Protein AF-F1LHZ0-F1 (afdb_monomer_lite)

pLDDT: mean 73.12, std 12.68, range [47.34, 94.5]

Organism: Ascaris suum (NCBI:txid6253)

Radius of gyration: 34.26 Å; chains: 1; bounding box: 53×23×100 Å

Secondary structure (DSSP, 8-state):
-HHHHHHHHHHHHHTT--TT----SHHHHHHHHHHHHHHHHHHHHHHHHHHHHHHHHHHHHHHHHHHHHHHHHHHHHHHHHHHHHHHHHHHHHHHHHHT-

InterPro domains:
  IPR004178 Calmodulin-binding domain [PF02888] (69-96)
  IPR013099 Potassium channel domain [PF07885] (2-53)
  IPR015449 Potassium channel, calcium-activated, SK [PTHR10153] (2-96)

Structure (mmCIF, N/CA/C/O backbone):
data_AF-F1LHZ0-F1
#
_entry.id   AF-F1LHZ0-F1
#
loop_
_atom_site.group_PDB
_atom_site.id
_atom_site.type_symbol
_atom_site.label_atom_id
_atom_site.label_alt_id
_atom_site.label_comp_id
_atom_site.label_asym_id
_atom_site.label_entity_id
_atom_site.label_seq_id
_atom_site.pdbx_PDB_ins_code
_atom_site.Cartn_x
_atom_site.Cartn_y
_atom_site.Cartn_z
_atom_site.occupancy
_atom_site.B_iso_or_equiv
_atom_site.auth_seq_id
_atom_site.auth_comp_id
_atom_site.auth_asym_id
_atom_site.auth_atom_id
_atom_site.pdbx_PDB_model_num
ATOM 1 N N . MET A 1 1 ? 17.804 -15.491 -28.252 1.00 50.91 1 MET A N 1
ATOM 2 C CA . MET A 1 1 ? 16.626 -16.013 -27.516 1.00 50.91 1 MET A CA 1
ATOM 3 C C . MET A 1 1 ? 16.692 -15.735 -26.012 1.00 50.91 1 MET A C 1
ATOM 5 O O . MET A 1 1 ? 15.687 -15.315 -25.462 1.00 50.91 1 MET A O 1
ATOM 9 N N . TYR A 1 2 ? 17.855 -15.852 -25.360 1.00 53.81 2 TYR A N 1
ATOM 10 C CA . TYR A 1 2 ? 18.012 -15.566 -23.919 1.00 53.81 2 TYR A CA 1
ATOM 11 C C . TYR A 1 2 ? 17.840 -14.090 -23.510 1.00 53.81 2 TYR A C 1
ATOM 13 O O . TYR A 1 2 ? 17.409 -13.807 -22.397 1.00 53.81 2 TYR A O 1
ATOM 21 N N . SER A 1 3 ? 18.115 -13.146 -24.418 1.00 64.06 3 SER A N 1
ATOM 22 C CA . SER A 1 3 ? 18.034 -11.703 -24.136 1.00 64.06 3 SER A CA 1
ATOM 23 C C . SER A 1 3 ? 16.609 -11.232 -23.794 1.00 64.06 3 SER A C 1
ATOM 25 O O . SER A 1 3 ? 16.435 -10.459 -22.859 1.00 64.06 3 SER A O 1
ATOM 27 N N . ASN A 1 4 ? 15.578 -11.782 -24.450 1.00 60.62 4 ASN A N 1
ATOM 28 C CA . ASN A 1 4 ? 14.174 -11.448 -24.165 1.00 60.62 4 ASN A CA 1
ATOM 29 C C . ASN A 1 4 ? 13.730 -11.935 -22.774 1.00 60.62 4 ASN A C 1
ATOM 31 O O . ASN A 1 4 ? 12.958 -11.262 -22.098 1.00 60.62 4 ASN A O 1
ATOM 35 N N . ALA A 1 5 ? 14.227 -13.096 -22.336 1.00 67.69 5 ALA A N 1
ATOM 36 C CA . ALA A 1 5 ? 13.902 -13.662 -21.029 1.00 67.69 5 ALA A CA 1
ATOM 37 C C . ALA A 1 5 ? 14.601 -12.898 -19.896 1.00 67.69 5 ALA A C 1
ATOM 39 O O . ALA A 1 5 ? 13.959 -12.525 -18.920 1.00 67.69 5 ALA A O 1
ATOM 40 N N . MET A 1 6 ? 15.894 -12.597 -20.053 1.00 65.75 6 MET A N 1
ATOM 41 C CA . MET A 1 6 ? 16.659 -11.801 -19.087 1.00 65.75 6 MET A CA 1
ATOM 42 C C . MET A 1 6 ? 16.074 -10.386 -18.945 1.00 65.75 6 MET A C 1
ATOM 44 O O . MET A 1 6 ? 15.999 -9.847 -17.845 1.00 65.75 6 MET A O 1
ATOM 48 N N . TRP A 1 7 ? 15.561 -9.836 -20.048 1.00 67.94 7 TRP A N 1
ATOM 49 C CA . TRP A 1 7 ? 14.817 -8.582 -20.079 1.00 67.94 7 TRP A CA 1
ATOM 50 C C . TRP A 1 7 ? 13.470 -8.656 -19.337 1.00 67.94 7 TRP A C 1
ATOM 52 O O . TRP A 1 7 ? 13.192 -7.808 -18.491 1.00 67.94 7 TRP A O 1
ATOM 62 N N . PHE A 1 8 ? 12.654 -9.686 -19.583 1.00 66.31 8 PHE A N 1
ATOM 63 C CA . PHE A 1 8 ? 11.376 -9.877 -18.881 1.00 66.31 8 PHE A CA 1
ATOM 64 C C . PHE A 1 8 ? 11.569 -10.088 -17.368 1.00 66.31 8 PHE A C 1
ATOM 66 O O . PHE A 1 8 ? 10.805 -9.569 -16.550 1.00 66.31 8 PHE A O 1
ATOM 73 N N . ILE A 1 9 ? 12.633 -10.799 -16.987 1.00 69.12 9 ILE A N 1
ATOM 74 C CA . ILE A 1 9 ? 13.023 -11.001 -15.588 1.00 69.12 9 ILE A CA 1
ATOM 75 C C . ILE A 1 9 ? 13.478 -9.677 -14.965 1.00 69.12 9 ILE A C 1
ATOM 77 O O . ILE A 1 9 ? 12.999 -9.341 -13.888 1.00 69.12 9 ILE A O 1
ATOM 81 N N . ALA A 1 10 ? 14.316 -8.884 -15.643 1.00 65.75 10 ALA A N 1
ATOM 82 C CA . ALA A 1 10 ? 14.729 -7.562 -15.162 1.00 65.75 10 ALA A CA 1
ATOM 83 C C . ALA A 1 10 ? 13.532 -6.617 -14.944 1.00 65.75 10 ALA A C 1
ATOM 85 O O . ALA A 1 10 ? 13.482 -5.908 -13.943 1.00 65.75 10 ALA A O 1
ATOM 86 N N . ILE A 1 11 ? 12.526 -6.660 -15.824 1.00 65.56 11 ILE A N 1
ATOM 87 C CA . ILE A 1 11 ? 11.271 -5.909 -15.664 1.00 65.56 11 ILE A CA 1
ATOM 88 C C . ILE A 1 11 ? 10.498 -6.345 -14.426 1.00 65.56 11 ILE A C 1
ATOM 90 O O . ILE A 1 11 ? 10.057 -5.507 -13.642 1.00 65.56 11 ILE A O 1
ATOM 94 N N . THR A 1 12 ? 10.340 -7.656 -14.261 1.00 69.19 12 THR A N 1
ATOM 95 C CA . THR A 1 12 ? 9.612 -8.236 -13.128 1.00 69.19 12 THR A CA 1
ATOM 96 C C . THR A 1 12 ? 10.336 -7.964 -11.812 1.00 69.19 12 THR A C 1
ATOM 98 O O . THR A 1 12 ? 9.698 -7.784 -10.785 1.00 69.19 12 THR A O 1
ATOM 101 N N . PHE A 1 13 ? 11.666 -7.903 -11.827 1.00 61.66 13 PHE A N 1
ATOM 102 C CA . PHE A 1 13 ? 12.473 -7.674 -10.632 1.00 61.66 13 PHE A CA 1
ATOM 103 C C . PHE A 1 13 ? 12.510 -6.199 -10.217 1.00 61.66 13 PHE A C 1
ATOM 105 O O . PHE A 1 13 ? 12.621 -5.888 -9.035 1.00 61.66 13 PHE A O 1
ATOM 112 N N . MET A 1 14 ? 12.423 -5.278 -11.181 1.00 67.12 14 MET A N 1
ATOM 113 C CA . MET A 1 14 ? 12.732 -3.874 -10.927 1.00 67.12 14 MET A CA 1
ATOM 114 C C . MET A 1 14 ? 11.582 -3.067 -10.316 1.00 67.12 14 MET A C 1
ATOM 116 O O . MET A 1 14 ? 11.888 -2.001 -9.799 1.00 67.12 14 MET A O 1
ATOM 120 N N . LEU A 1 15 ? 10.328 -3.552 -10.370 1.00 59.84 15 LEU A N 1
ATOM 121 C CA . LEU A 1 15 ? 9.035 -3.054 -9.827 1.00 59.84 15 LEU A CA 1
ATOM 122 C C . LEU A 1 15 ? 8.738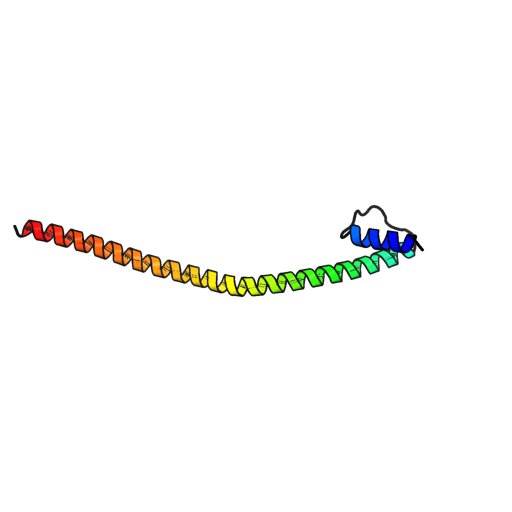 -1.532 -9.669 1.00 59.84 15 LEU A C 1
ATOM 124 O O . LEU A 1 15 ? 7.577 -1.215 -9.431 1.00 59.84 15 LEU A O 1
ATOM 128 N N . ASN A 1 16 ? 9.690 -0.596 -9.783 1.00 66.81 16 ASN A N 1
ATOM 129 C CA . ASN A 1 16 ? 9.569 0.871 -9.758 1.00 66.81 16 ASN A CA 1
ATOM 130 C C . ASN A 1 16 ? 10.882 1.676 -10.060 1.00 66.81 16 ASN A C 1
ATOM 132 O O . ASN A 1 16 ? 10.814 2.897 -10.063 1.00 66.81 16 ASN A O 1
ATOM 136 N N . GLY A 1 17 ? 12.045 1.080 -10.393 1.00 56.75 17 GLY A N 1
ATOM 137 C CA . GLY A 1 17 ? 13.109 1.772 -11.171 1.00 56.75 17 GLY A CA 1
ATOM 138 C C . GLY A 1 17 ? 14.276 2.473 -10.440 1.00 56.75 17 GLY A C 1
ATOM 139 O O . GLY A 1 17 ? 14.094 3.328 -9.580 1.00 56.75 17 GLY A O 1
ATOM 140 N N . TYR A 1 18 ? 15.500 2.187 -10.904 1.00 51.84 18 TYR A N 1
ATOM 141 C CA . TYR A 1 18 ? 16.682 3.041 -10.727 1.00 51.84 18 TYR A CA 1
ATOM 142 C C . TYR A 1 18 ? 16.930 3.765 -12.057 1.00 51.84 18 TYR A C 1
ATOM 144 O O . TYR A 1 18 ? 17.338 3.151 -13.042 1.00 51.84 18 TYR A O 1
ATOM 152 N N . GLY A 1 19 ? 16.583 5.048 -12.120 1.00 53.25 19 GLY A N 1
ATOM 153 C CA . GLY A 1 19 ? 16.585 5.870 -13.334 1.00 53.25 19 GLY A CA 1
ATOM 154 C C . GLY A 1 19 ? 17.965 6.233 -13.897 1.00 53.25 19 GLY A C 1
ATOM 155 O O . GLY A 1 19 ? 18.225 7.414 -14.080 1.00 53.25 19 GLY A O 1
ATOM 156 N N . ASP A 1 20 ? 18.819 5.251 -14.199 1.00 47.88 20 ASP A N 1
ATOM 157 C CA . ASP A 1 20 ? 20.145 5.479 -14.809 1.00 47.88 20 ASP A CA 1
ATOM 158 C C . ASP A 1 20 ? 20.267 4.938 -16.250 1.00 47.88 20 ASP A C 1
ATOM 160 O O . ASP A 1 20 ? 21.068 5.419 -17.047 1.00 47.88 20 ASP A O 1
ATOM 164 N N . ILE A 1 21 ? 19.416 3.990 -16.662 1.00 53.34 21 ILE A N 1
ATOM 165 C CA . ILE A 1 21 ? 19.469 3.425 -18.021 1.00 53.34 21 ILE A CA 1
ATOM 166 C C . ILE A 1 21 ? 18.316 3.993 -18.849 1.00 53.34 21 ILE A C 1
ATOM 168 O O . ILE A 1 21 ? 17.240 3.407 -18.947 1.00 53.34 21 ILE A O 1
ATOM 172 N N . VAL A 1 22 ? 18.555 5.160 -19.451 1.00 47.34 22 VAL A N 1
ATOM 173 C CA . VAL A 1 22 ? 17.732 5.741 -20.524 1.00 47.34 22 VAL A CA 1
ATOM 174 C C . VAL A 1 22 ? 18.193 5.113 -21.840 1.00 47.34 22 VAL A C 1
ATOM 176 O O . VAL A 1 22 ? 19.254 5.482 -22.350 1.00 47.34 22 VAL A O 1
ATOM 179 N N . PRO A 1 23 ? 17.465 4.151 -22.430 1.00 49.19 23 PRO A N 1
ATOM 180 C CA . PRO A 1 23 ? 17.927 3.554 -23.665 1.00 49.19 23 PRO A CA 1
ATOM 181 C C . PRO A 1 23 ? 17.604 4.544 -24.788 1.00 49.19 23 PRO A C 1
ATOM 183 O O . PRO A 1 23 ? 16.444 4.769 -25.128 1.00 49.19 23 PRO A O 1
ATOM 186 N N . GLN A 1 24 ? 18.643 5.142 -25.373 1.00 53.47 24 GLN A N 1
ATOM 187 C CA . GLN A 1 24 ? 18.573 6.007 -26.563 1.00 53.47 24 GLN A CA 1
ATOM 188 C C . GLN A 1 24 ? 18.150 5.241 -27.841 1.00 53.47 24 GLN A C 1
ATOM 190 O O . GLN A 1 24 ? 18.059 5.814 -28.922 1.00 53.47 24 GLN A O 1
ATOM 195 N N . THR A 1 25 ? 17.872 3.939 -27.737 1.00 59.47 25 THR A N 1
ATOM 196 C CA . THR A 1 25 ? 17.486 3.036 -28.828 1.00 59.47 25 THR A CA 1
ATOM 197 C C . THR A 1 25 ? 15.974 2.783 -28.863 1.00 59.47 25 THR A C 1
ATOM 199 O O . THR A 1 25 ? 15.326 2.658 -27.825 1.00 59.47 25 THR A O 1
ATOM 202 N N . HIS A 1 26 ? 15.396 2.648 -30.067 1.00 58.38 26 HIS A N 1
ATOM 203 C CA . HIS A 1 26 ? 13.952 2.441 -30.293 1.00 58.38 26 HIS A CA 1
ATOM 204 C C . HIS A 1 26 ? 13.328 1.311 -29.455 1.00 58.38 26 HIS A C 1
ATOM 206 O O . HIS A 1 26 ? 12.190 1.446 -29.003 1.00 58.38 26 HIS A O 1
ATOM 212 N N . CYS A 1 27 ? 14.075 0.237 -29.181 1.00 58.56 27 CYS A N 1
ATOM 213 C CA . CYS A 1 27 ? 13.616 -0.846 -28.314 1.00 58.56 27 CYS A CA 1
ATOM 214 C C . CYS A 1 27 ? 13.312 -0.351 -26.892 1.00 58.56 27 CYS A C 1
ATOM 216 O O . CYS A 1 27 ? 12.276 -0.698 -26.339 1.00 58.56 27 CYS A O 1
ATOM 218 N N . GLY A 1 28 ? 14.139 0.531 -26.325 1.00 62.47 28 GLY A N 1
ATOM 219 C CA . GLY A 1 28 ? 13.968 1.060 -24.970 1.00 62.47 28 GLY A CA 1
ATOM 220 C C . GLY A 1 28 ? 12.650 1.777 -24.717 1.00 62.47 28 GLY A C 1
ATOM 221 O O . GLY A 1 28 ? 12.066 1.661 -23.642 1.00 62.47 28 GLY A O 1
ATOM 222 N N . ARG A 1 29 ? 12.144 2.483 -25.731 1.00 68.69 29 ARG A N 1
ATOM 223 C CA . ARG A 1 29 ? 10.870 3.205 -25.644 1.00 68.69 29 ARG A CA 1
ATOM 224 C C . ARG A 1 29 ? 9.673 2.259 -25.585 1.00 68.69 29 ARG A C 1
ATOM 226 O O . ARG A 1 29 ? 8.775 2.475 -24.780 1.00 68.69 29 ARG A O 1
ATOM 233 N N . ILE A 1 30 ? 9.673 1.197 -26.392 1.00 67.81 30 ILE A N 1
ATOM 234 C CA . ILE A 1 30 ? 8.596 0.190 -26.389 1.00 67.81 30 ILE A CA 1
ATOM 235 C C . ILE A 1 30 ? 8.554 -0.527 -25.036 1.00 67.81 30 ILE A C 1
ATOM 237 O O . ILE A 1 30 ? 7.491 -0.728 -24.453 1.00 67.81 30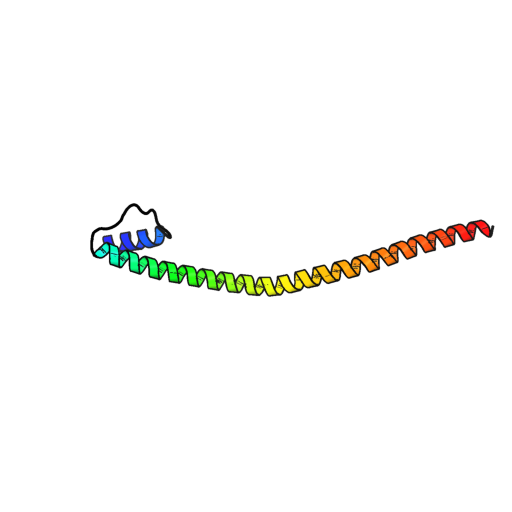 ILE A O 1
ATOM 241 N N . ILE A 1 31 ? 9.733 -0.843 -24.507 1.00 69.38 31 ILE A N 1
ATOM 242 C CA . ILE A 1 31 ? 9.925 -1.471 -23.202 1.00 69.38 31 ILE A CA 1
ATOM 243 C C . ILE A 1 31 ? 9.333 -0.596 -22.088 1.00 69.38 31 ILE A C 1
ATOM 245 O O . ILE A 1 31 ? 8.551 -1.088 -21.280 1.00 69.38 31 ILE A O 1
ATOM 249 N N . ALA A 1 32 ? 9.647 0.704 -22.078 1.00 72.38 32 ALA A N 1
ATOM 250 C CA . ALA A 1 32 ? 9.127 1.640 -21.082 1.00 72.38 32 ALA A CA 1
ATOM 251 C C . ALA A 1 32 ? 7.589 1.722 -21.092 1.00 72.38 32 ALA A C 1
ATOM 253 O O . ALA A 1 32 ? 6.965 1.743 -20.033 1.00 72.38 32 ALA A O 1
ATOM 254 N N . ILE A 1 33 ? 6.973 1.704 -22.279 1.00 74.94 33 ILE A N 1
ATOM 255 C CA . ILE A 1 33 ? 5.510 1.722 -22.423 1.00 74.94 33 ILE A CA 1
ATOM 256 C C . ILE A 1 33 ? 4.891 0.440 -21.852 1.00 74.94 33 ILE A C 1
ATOM 258 O O . ILE A 1 33 ? 3.949 0.515 -21.066 1.00 74.94 33 ILE A O 1
ATOM 262 N N . LEU A 1 34 ? 5.430 -0.733 -22.198 1.00 75.00 34 LEU A N 1
ATOM 263 C CA . LEU A 1 34 ? 4.919 -2.014 -21.695 1.00 75.00 34 LEU A CA 1
ATOM 264 C C . LEU A 1 34 ? 5.037 -2.115 -20.168 1.00 75.00 34 LEU A C 1
ATOM 266 O O . LEU A 1 34 ? 4.095 -2.551 -19.509 1.00 75.00 34 LEU A O 1
ATOM 270 N N . VAL A 1 35 ? 6.154 -1.654 -19.599 1.00 75.44 35 VAL A N 1
ATOM 271 C CA . VAL A 1 35 ? 6.353 -1.590 -18.143 1.00 75.44 35 VAL A CA 1
ATOM 272 C C . VAL A 1 35 ? 5.339 -0.654 -17.489 1.00 75.44 35 VAL A C 1
ATOM 274 O O . VAL A 1 35 ? 4.739 -1.025 -16.482 1.00 75.44 35 VAL A O 1
ATOM 277 N N . GLY A 1 36 ? 5.093 0.521 -18.076 1.00 78.19 36 GLY A N 1
ATOM 278 C CA . GLY A 1 36 ? 4.076 1.452 -17.588 1.00 78.19 36 GLY A CA 1
ATOM 279 C C . GLY A 1 36 ? 2.678 0.827 -17.554 1.00 78.19 36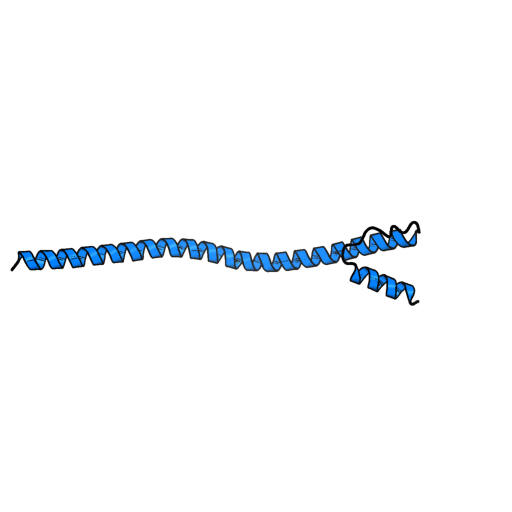 GLY A C 1
ATOM 280 O O . GLY A 1 36 ? 1.969 0.949 -16.556 1.00 78.19 36 GLY A O 1
ATOM 281 N N . VAL A 1 37 ? 2.305 0.085 -18.601 1.00 83.50 37 VAL A N 1
ATOM 282 C CA . VAL A 1 37 ? 1.012 -0.613 -18.675 1.00 83.50 37 VAL A CA 1
ATOM 283 C C . VAL A 1 37 ? 0.910 -1.719 -17.619 1.00 83.50 37 VAL A C 1
ATOM 285 O O . VAL A 1 37 ? -0.087 -1.790 -16.903 1.00 83.50 37 VAL A O 1
ATOM 288 N N . VAL A 1 38 ? 1.941 -2.556 -17.464 1.00 83.19 38 VAL A N 1
ATOM 289 C CA . VAL A 1 38 ? 1.949 -3.632 -16.455 1.00 83.19 38 VAL A CA 1
ATOM 290 C C . VAL A 1 38 ? 1.917 -3.063 -15.035 1.00 83.19 38 VAL A C 1
ATOM 292 O O . VAL A 1 38 ? 1.149 -3.543 -14.202 1.00 83.19 38 VAL A O 1
ATOM 295 N N . GLY A 1 39 ? 2.681 -2.003 -14.760 1.00 81.19 39 GLY A N 1
ATOM 296 C CA . GLY A 1 39 ? 2.665 -1.317 -13.468 1.00 81.19 39 GLY A CA 1
ATOM 297 C C . GLY A 1 39 ? 1.290 -0.731 -13.135 1.00 81.19 39 GLY A C 1
ATOM 298 O O . GLY A 1 39 ? 0.809 -0.877 -12.007 1.00 81.19 39 GLY A O 1
ATOM 299 N N . ALA A 1 40 ? 0.612 -0.142 -14.124 1.00 85.81 40 ALA A N 1
ATOM 300 C CA . ALA A 1 40 ? -0.752 0.357 -13.968 1.00 85.81 40 ALA A CA 1
ATOM 301 C C . ALA A 1 40 ? -1.752 -0.773 -13.667 1.00 85.81 40 ALA A C 1
ATOM 303 O O . ALA A 1 40 ? -2.601 -0.625 -12.783 1.00 85.81 40 ALA A O 1
ATOM 304 N N . ILE A 1 41 ? -1.626 -1.924 -14.337 1.00 88.94 41 ILE A N 1
ATOM 305 C CA . ILE A 1 41 ? -2.464 -3.107 -14.086 1.00 88.94 41 ILE A CA 1
ATOM 306 C C . ILE A 1 41 ? -2.257 -3.623 -12.657 1.00 88.94 41 ILE A C 1
ATOM 308 O O . ILE A 1 41 ? -3.229 -3.807 -11.925 1.00 88.94 41 ILE A O 1
ATOM 312 N N . VAL A 1 42 ? -1.005 -3.806 -12.226 1.00 87.44 42 VAL A N 1
ATOM 313 C CA . VAL A 1 42 ? -0.685 -4.292 -10.871 1.00 87.44 42 VAL A CA 1
ATOM 314 C C . VAL A 1 42 ? -1.206 -3.327 -9.805 1.00 87.44 42 VAL A C 1
ATOM 316 O O . VAL A 1 42 ? -1.838 -3.759 -8.840 1.00 87.44 42 VAL A O 1
ATOM 319 N N . SER A 1 43 ? -1.022 -2.022 -10.010 1.00 89.50 43 SER A N 1
ATOM 320 C CA . SER A 1 43 ? -1.521 -0.985 -9.099 1.00 89.50 43 SER A CA 1
ATOM 321 C C . SER A 1 43 ? -3.048 -1.006 -9.009 1.00 89.50 43 SER A C 1
ATOM 323 O O . SER A 1 43 ? -3.609 -0.926 -7.919 1.00 89.50 43 SER A O 1
ATOM 325 N N . SER A 1 44 ? -3.733 -1.201 -10.137 1.00 93.88 44 SER A N 1
ATOM 326 C CA . SER A 1 44 ? -5.196 -1.307 -10.184 1.00 93.88 44 SER A CA 1
ATOM 327 C C . SER A 1 44 ? -5.706 -2.519 -9.400 1.00 93.88 44 SER A C 1
ATOM 329 O O . SER A 1 44 ? -6.658 -2.405 -8.627 1.00 93.88 44 SER A O 1
ATOM 331 N N . ILE A 1 45 ? -5.046 -3.673 -9.546 1.00 93.25 45 ILE A N 1
ATOM 332 C CA . ILE A 1 45 ? -5.383 -4.887 -8.792 1.00 93.25 45 ILE A CA 1
ATOM 333 C C . ILE A 1 45 ? -5.151 -4.661 -7.292 1.00 93.25 45 ILE A C 1
ATOM 335 O O . ILE A 1 45 ? -6.023 -4.990 -6.487 1.00 93.25 45 ILE A O 1
ATOM 339 N N . LEU A 1 46 ? -4.022 -4.055 -6.910 1.00 92.56 46 LEU A N 1
ATOM 340 C CA . LEU A 1 46 ? -3.712 -3.727 -5.516 1.00 92.56 46 LEU A CA 1
ATOM 341 C C . LEU A 1 46 ? -4.799 -2.835 -4.901 1.00 92.56 46 LEU A C 1
ATOM 343 O O . LEU A 1 46 ? -5.338 -3.158 -3.842 1.00 92.56 46 LEU A O 1
ATOM 347 N N . ILE A 1 47 ? -5.166 -1.749 -5.587 1.00 93.75 47 ILE A N 1
ATOM 348 C CA . ILE A 1 47 ? -6.209 -0.817 -5.142 1.00 93.75 47 ILE A CA 1
ATOM 349 C C . ILE A 1 47 ? -7.551 -1.544 -4.997 1.00 93.75 47 ILE A C 1
ATOM 351 O O . ILE A 1 47 ? -8.246 -1.352 -4.000 1.00 93.75 47 ILE A O 1
ATOM 355 N N . ALA A 1 48 ? -7.904 -2.428 -5.934 1.00 94.50 48 ALA A N 1
ATOM 356 C CA . ALA A 1 48 ? -9.128 -3.220 -5.850 1.00 94.50 48 ALA A CA 1
ATOM 357 C C . ALA A 1 48 ? -9.134 -4.167 -4.635 1.00 94.50 48 ALA A C 1
ATOM 359 O O . ALA A 1 48 ? -10.156 -4.303 -3.959 1.00 94.50 48 ALA A O 1
ATOM 360 N N . VAL A 1 49 ? -8.003 -4.807 -4.320 1.00 93.81 49 VAL A N 1
ATOM 361 C CA . VAL A 1 49 ? -7.867 -5.669 -3.133 1.00 93.81 49 VAL A CA 1
ATOM 362 C C . VAL A 1 49 ? -7.971 -4.846 -1.850 1.00 93.81 49 VAL A C 1
ATOM 364 O O . VAL A 1 49 ? -8.735 -5.211 -0.954 1.00 93.81 49 VAL A O 1
ATOM 367 N N . ILE A 1 50 ? -7.256 -3.721 -1.774 1.00 93.00 50 ILE A N 1
ATOM 368 C CA . ILE A 1 50 ? -7.298 -2.799 -0.633 1.00 93.00 50 ILE A CA 1
ATOM 369 C C . ILE A 1 50 ? -8.723 -2.288 -0.423 1.00 93.00 50 ILE A C 1
ATOM 371 O O . ILE A 1 50 ? -9.232 -2.358 0.691 1.00 93.00 50 ILE A O 1
ATOM 375 N N . SER A 1 51 ? -9.404 -1.858 -1.485 1.00 91.81 51 SER A N 1
ATOM 376 C CA . SER A 1 51 ? -10.794 -1.402 -1.431 1.00 91.81 51 SER A CA 1
ATOM 377 C C . SER A 1 51 ? -11.710 -2.468 -0.827 1.00 91.81 51 SER A C 1
ATOM 379 O O . SER A 1 51 ? -12.450 -2.175 0.108 1.00 91.81 51 SER A O 1
ATOM 381 N N . ARG A 1 52 ? -11.596 -3.737 -1.247 1.00 87.75 52 ARG A N 1
ATOM 382 C CA . ARG A 1 52 ? -12.376 -4.844 -0.659 1.00 87.75 52 ARG A CA 1
ATOM 383 C C . ARG A 1 52 ? -12.067 -5.061 0.825 1.00 87.75 52 ARG A C 1
ATOM 385 O O . ARG A 1 52 ? -12.990 -5.282 1.606 1.00 87.75 52 ARG A O 1
ATOM 392 N N . LYS A 1 53 ? -10.794 -4.987 1.233 1.00 84.19 53 LYS A N 1
ATOM 393 C CA . LYS A 1 53 ? -10.396 -5.102 2.650 1.00 84.19 53 LYS A CA 1
ATOM 394 C C . LYS A 1 53 ? -10.938 -3.936 3.482 1.00 84.19 53 LYS A C 1
ATOM 396 O O . LYS A 1 53 ? -11.464 -4.164 4.569 1.00 84.19 53 LYS A O 1
ATOM 401 N N . ILE A 1 54 ? -10.855 -2.713 2.959 1.00 84.94 54 ILE A N 1
ATOM 402 C CA . ILE A 1 54 ? -11.368 -1.506 3.608 1.00 84.94 54 ILE A CA 1
ATOM 403 C C . ILE A 1 54 ? -12.888 -1.567 3.708 1.00 84.94 54 ILE A C 1
ATOM 405 O O . ILE A 1 54 ? -13.400 -1.313 4.781 1.00 84.94 54 ILE A O 1
ATOM 409 N N . LEU A 1 55 ? -13.621 -1.959 2.665 1.00 77.44 55 LEU A N 1
ATOM 410 C CA . LEU A 1 55 ? -15.088 -2.063 2.695 1.00 77.44 55 LEU A CA 1
ATOM 411 C C . LEU A 1 55 ? -15.583 -3.021 3.794 1.00 77.44 55 LEU A C 1
ATOM 413 O O . LEU A 1 55 ? -16.504 -2.686 4.536 1.00 77.44 55 LEU A O 1
ATOM 417 N N . LEU A 1 56 ? -14.928 -4.176 3.958 1.00 69.50 56 LEU A N 1
ATOM 418 C CA . LEU A 1 56 ? -15.212 -5.107 5.058 1.00 69.50 56 LEU A CA 1
ATOM 419 C C . LEU A 1 56 ? -14.847 -4.504 6.424 1.00 69.50 56 LEU A C 1
ATOM 421 O O . LEU A 1 56 ? -15.617 -4.613 7.380 1.00 69.50 56 LEU A O 1
ATOM 425 N N . SER A 1 57 ? -13.696 -3.828 6.503 1.00 70.62 57 SER A N 1
ATOM 426 C CA . SER A 1 57 ? -13.265 -3.116 7.707 1.00 70.62 57 SER A CA 1
ATOM 427 C C . SER A 1 57 ? -14.200 -1.960 8.054 1.00 70.62 57 SER A C 1
ATOM 429 O O . SER A 1 57 ? -14.453 -1.769 9.228 1.00 70.62 57 SER A O 1
ATOM 431 N N . GLN A 1 58 ? -14.785 -1.243 7.093 1.00 69.06 58 GLN A N 1
ATOM 432 C CA . GLN A 1 58 ? -15.755 -0.172 7.334 1.00 69.06 58 GLN A CA 1
ATOM 433 C C . GLN A 1 58 ? -17.057 -0.724 7.905 1.00 69.06 58 GLN A C 1
ATOM 435 O O . GLN A 1 58 ? -17.599 -0.135 8.834 1.00 69.06 58 GLN A O 1
ATOM 440 N N . GLY A 1 59 ? -17.512 -1.884 7.415 1.00 65.50 59 GLY A N 1
ATOM 441 C CA . GLY A 1 59 ? -18.626 -2.612 8.016 1.00 65.50 59 GLY A CA 1
ATOM 442 C C . GLY A 1 59 ? -18.377 -2.860 9.502 1.00 65.50 59 GLY A C 1
ATOM 443 O O . GLY A 1 59 ? -19.193 -2.457 10.320 1.00 65.50 59 GLY A O 1
ATOM 444 N N . GLN A 1 60 ? -17.208 -3.409 9.853 1.00 61.97 60 GLN A N 1
ATOM 445 C CA . GLN A 1 60 ? -16.793 -3.641 11.244 1.00 61.97 60 GLN A CA 1
ATOM 446 C C . GLN A 1 60 ? -16.524 -2.352 12.035 1.00 61.97 60 GLN A C 1
ATOM 448 O O . GLN A 1 60 ? -16.881 -2.269 13.204 1.00 61.97 60 GLN A O 1
ATOM 453 N N . ARG A 1 61 ? -15.920 -1.337 11.416 1.00 67.31 61 ARG A N 1
ATOM 454 C CA . ARG A 1 61 ? -15.537 -0.056 12.023 1.00 67.31 61 ARG A CA 1
ATOM 455 C C . ARG A 1 61 ? -16.770 0.761 12.361 1.00 67.31 61 ARG A C 1
ATOM 457 O O . ARG A 1 61 ? -16.807 1.349 13.430 1.00 67.31 61 ARG A O 1
ATOM 464 N N . ASN A 1 62 ? -17.800 0.736 11.519 1.00 71.69 62 ASN A N 1
ATOM 465 C CA . ASN A 1 62 ? -19.076 1.375 11.808 1.00 71.69 62 ASN A CA 1
ATOM 466 C C . ASN A 1 62 ? -19.777 0.703 13.001 1.00 71.69 62 ASN A C 1
ATOM 468 O O . ASN A 1 62 ? -20.279 1.406 13.874 1.00 71.69 62 ASN A O 1
ATOM 472 N N . VAL A 1 63 ? -19.726 -0.636 13.115 1.00 68.94 63 VAL A N 1
ATOM 473 C CA . VAL A 1 63 ? -20.212 -1.319 14.332 1.00 68.94 63 VAL A CA 1
ATOM 474 C C . VAL A 1 63 ? -19.312 -1.055 15.530 1.00 68.94 63 VAL A C 1
ATOM 476 O O . VAL A 1 63 ? -19.828 -0.949 16.628 1.00 68.94 63 VAL A O 1
ATOM 479 N N . ASN A 1 64 ? -17.994 -0.934 15.358 1.00 70.94 64 ASN A N 1
ATOM 480 C CA . ASN A 1 64 ? -17.073 -0.642 16.456 1.00 70.94 64 ASN A CA 1
ATOM 481 C C . ASN A 1 64 ? -17.297 0.769 17.012 1.00 70.94 64 ASN A C 1
ATOM 483 O O . ASN A 1 64 ? -17.324 0.940 18.221 1.00 70.94 64 ASN A O 1
ATOM 487 N N . ILE A 1 65 ? -17.507 1.762 16.143 1.00 73.19 65 ILE A N 1
ATOM 488 C CA . ILE A 1 65 ? -17.852 3.139 16.528 1.00 73.19 65 ILE A CA 1
ATOM 489 C C . ILE A 1 65 ? -19.236 3.181 17.192 1.00 73.19 65 ILE A C 1
ATOM 491 O O . ILE A 1 65 ? -19.396 3.810 18.233 1.00 73.19 65 ILE A O 1
ATOM 495 N N . PHE A 1 66 ? -20.215 2.443 16.661 1.00 75.25 66 PHE A N 1
ATOM 496 C CA . PHE A 1 66 ? -21.526 2.290 17.302 1.00 75.25 66 PHE A CA 1
ATOM 497 C C . PHE A 1 66 ? -21.453 1.528 18.644 1.00 75.25 66 PHE A C 1
ATOM 499 O O . PHE A 1 66 ? -22.192 1.815 19.588 1.00 75.25 66 PHE A O 1
ATOM 506 N N . MET A 1 67 ? -20.540 0.562 18.763 1.00 74.56 67 MET A N 1
ATOM 507 C CA . MET A 1 67 ? -20.291 -0.196 19.990 1.00 74.56 67 MET A CA 1
ATOM 508 C C . MET A 1 67 ? -19.609 0.674 21.051 1.00 74.56 67 MET A C 1
ATOM 510 O O . MET A 1 67 ? -19.937 0.556 22.230 1.00 74.56 67 MET A O 1
ATOM 514 N N . ASP A 1 68 ? -18.711 1.576 20.653 1.00 77.88 68 ASP A N 1
ATOM 515 C CA . ASP A 1 68 ? -18.095 2.544 21.567 1.00 77.88 68 ASP A CA 1
ATOM 516 C C . ASP A 1 68 ? -19.135 3.524 22.131 1.00 77.88 68 ASP A C 1
ATOM 518 O O . ASP A 1 68 ? -19.205 3.727 23.347 1.00 77.88 68 ASP A O 1
ATOM 522 N N . ASP A 1 69 ? -20.026 4.035 21.277 1.00 73.69 69 ASP A N 1
ATOM 523 C CA . ASP A 1 69 ? -21.096 4.962 21.676 1.00 73.69 69 ASP A CA 1
ATOM 524 C C . ASP A 1 69 ? -22.098 4.314 22.660 1.00 73.69 69 ASP A C 1
ATOM 526 O O . ASP A 1 69 ? -22.536 4.901 23.660 1.00 73.69 69 ASP A O 1
ATOM 530 N N . SER A 1 70 ? -22.382 3.022 22.464 1.00 69.19 70 SER A N 1
ATOM 531 C CA . SER A 1 70 ? -23.249 2.249 23.362 1.00 69.19 70 SER A CA 1
ATOM 532 C C . SER A 1 70 ? -22.563 1.814 24.669 1.00 69.19 70 SER A C 1
ATOM 534 O O . SER A 1 70 ? -23.251 1.624 25.682 1.00 69.19 70 SER A O 1
ATOM 536 N N . ARG A 1 71 ? -21.224 1.716 24.714 1.00 67.69 71 ARG A N 1
ATOM 537 C CA . ARG A 1 71 ? -20.468 1.440 25.953 1.00 67.69 71 ARG A CA 1
ATOM 538 C C . ARG A 1 71 ? -20.415 2.652 26.881 1.00 67.69 71 ARG A C 1
ATOM 540 O O . ARG A 1 71 ? -20.637 2.469 28.080 1.00 67.69 71 ARG A O 1
ATOM 547 N N . LEU A 1 72 ? -20.223 3.863 26.353 1.00 62.88 72 LEU A N 1
ATOM 548 C CA . LEU A 1 72 ? -20.239 5.100 27.149 1.00 62.88 72 LEU A CA 1
ATOM 549 C C . LEU A 1 72 ? -21.588 5.277 27.863 1.00 62.88 72 LEU A C 1
ATOM 551 O O . LEU A 1 72 ? -21.644 5.411 29.085 1.00 62.88 72 LEU A O 1
ATOM 555 N N . THR A 1 73 ? -22.700 5.119 27.143 1.00 64.88 73 THR A N 1
ATOM 556 C CA . THR A 1 73 ? -24.045 5.257 27.732 1.00 64.88 73 THR A CA 1
ATOM 557 C C . THR A 1 73 ? -24.358 4.184 28.790 1.00 64.88 73 THR A C 1
ATOM 559 O O . THR A 1 73 ? -25.078 4.446 29.759 1.00 64.88 73 THR A O 1
ATOM 562 N N . ARG A 1 74 ? -23.817 2.962 28.653 1.00 64.69 74 ARG A N 1
ATOM 563 C CA . ARG A 1 74 ? -23.988 1.893 29.655 1.00 64.69 74 ARG A CA 1
ATOM 564 C C . ARG A 1 74 ? -23.178 2.142 30.925 1.00 64.69 74 ARG A C 1
ATOM 566 O O . ARG A 1 74 ? -23.703 1.908 32.014 1.00 64.69 74 ARG A O 1
ATOM 573 N N . GLN A 1 75 ? -21.942 2.628 30.810 1.00 73.50 75 GLN A N 1
ATOM 574 C CA . GLN A 1 75 ? -21.100 2.874 31.983 1.00 73.50 75 GLN A CA 1
ATOM 575 C C . GLN A 1 75 ? -21.630 4.009 32.858 1.00 73.50 75 GLN A C 1
ATOM 577 O O . GLN A 1 75 ? -21.642 3.863 34.077 1.00 73.50 75 GLN A O 1
ATOM 582 N N . HIS A 1 76 ? -22.178 5.073 32.264 1.00 70.69 76 HIS A N 1
ATOM 583 C CA . HIS A 1 76 ? -22.818 6.149 33.027 1.00 70.69 76 HIS A CA 1
ATOM 584 C C . HIS A 1 76 ? -23.990 5.641 33.882 1.00 70.69 76 HIS A C 1
ATOM 586 O O . HIS A 1 76 ? -24.104 6.005 35.051 1.00 70.69 76 HIS A O 1
ATOM 592 N N . LYS A 1 77 ? -24.827 4.744 33.341 1.00 76.12 77 LYS A N 1
ATOM 593 C CA . LYS A 1 77 ? -25.946 4.138 34.087 1.00 76.12 77 LYS A CA 1
ATOM 594 C C . LYS A 1 77 ? -25.462 3.211 35.203 1.00 76.12 77 LYS A C 1
ATOM 596 O O . LYS A 1 77 ? -26.028 3.222 36.292 1.00 76.12 77 LYS A O 1
ATOM 601 N N . HIS A 1 78 ? -24.411 2.434 34.948 1.00 83.81 78 HIS A N 1
ATOM 602 C CA . HIS A 1 78 ? -23.855 1.499 35.929 1.00 83.81 78 HIS A CA 1
ATOM 603 C C . HIS A 1 78 ? -23.146 2.225 37.082 1.00 83.81 78 HIS A C 1
ATOM 605 O O . HIS A 1 78 ? -23.296 1.839 38.240 1.00 83.81 78 HIS A O 1
ATOM 611 N N . ALA A 1 79 ? -22.422 3.305 36.774 1.00 87.19 79 ALA A N 1
ATOM 612 C CA . ALA A 1 79 ? -21.807 4.177 37.768 1.00 87.19 79 ALA A CA 1
ATOM 613 C C . ALA A 1 79 ? -22.870 4.911 38.600 1.00 87.19 79 ALA A C 1
ATOM 615 O O . ALA A 1 79 ? -22.792 4.888 39.825 1.00 87.19 79 ALA A O 1
ATOM 616 N N . ALA A 1 80 ? -23.905 5.473 37.957 1.00 88.62 80 ALA A N 1
ATOM 617 C CA . ALA A 1 80 ? -25.027 6.129 38.634 1.00 88.62 80 ALA A CA 1
ATOM 618 C C . ALA A 1 80 ? -25.783 5.179 39.585 1.00 88.62 80 A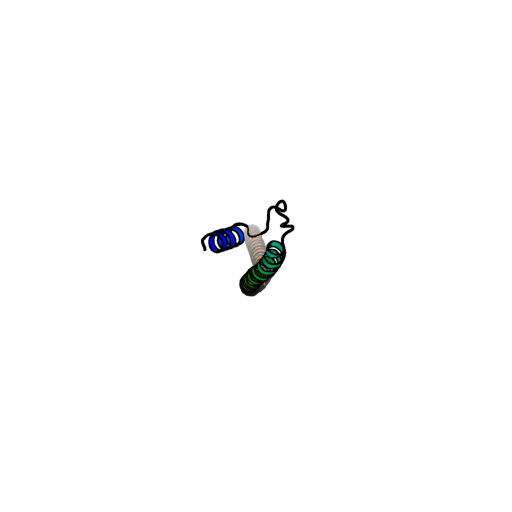LA A C 1
ATOM 620 O O . ALA A 1 80 ? -26.109 5.547 40.711 1.00 88.62 80 ALA A O 1
ATOM 621 N N . ALA A 1 81 ? -26.026 3.934 39.165 1.00 87.69 81 ALA A N 1
ATOM 622 C CA . ALA A 1 81 ? -26.654 2.929 40.019 1.00 87.69 81 ALA A CA 1
ATOM 623 C C . ALA A 1 81 ? -25.779 2.577 41.234 1.00 87.69 81 ALA A C 1
ATOM 625 O O . ALA A 1 81 ? -26.287 2.486 42.349 1.00 87.69 81 ALA A O 1
ATOM 626 N N . CYS A 1 82 ? -24.466 2.436 41.031 1.00 87.81 82 CYS A N 1
ATOM 627 C CA . CYS A 1 82 ? -23.527 2.100 42.099 1.00 87.81 82 CYS A CA 1
ATOM 628 C C . CYS A 1 82 ? -23.447 3.213 43.154 1.00 87.81 82 CYS A C 1
ATOM 630 O O . CYS A 1 82 ? -23.519 2.932 44.349 1.00 87.81 82 CYS A O 1
ATOM 632 N N . VAL A 1 83 ? -23.386 4.484 42.732 1.00 90.06 83 VAL A N 1
ATOM 633 C CA . VAL A 1 83 ? -23.372 5.613 43.679 1.00 90.06 83 VAL A CA 1
ATOM 634 C C . VAL A 1 83 ? -24.684 5.717 44.453 1.00 90.06 83 VAL A C 1
ATOM 636 O O . VAL A 1 83 ? -24.646 5.877 45.667 1.00 90.06 83 VAL A O 1
ATOM 639 N N . LEU A 1 84 ? -25.836 5.532 43.797 1.00 88.44 84 LEU A N 1
ATOM 640 C CA . LEU A 1 84 ? -27.138 5.541 44.471 1.00 88.44 84 LEU A CA 1
ATOM 641 C C . LEU A 1 84 ? -27.245 4.422 45.515 1.00 88.44 84 LEU A C 1
ATOM 643 O O . LEU A 1 84 ? -27.732 4.660 46.619 1.00 88.44 84 LEU A O 1
ATOM 647 N N . GLN A 1 85 ? -26.754 3.222 45.199 1.00 88.75 85 GLN A N 1
ATOM 648 C CA . GLN A 1 85 ? -26.725 2.098 46.138 1.00 88.75 85 GLN A CA 1
ATOM 649 C C . GLN A 1 85 ? -25.808 2.369 47.333 1.00 88.75 85 GLN A C 1
ATOM 651 O O . GLN A 1 85 ? -26.210 2.129 48.472 1.00 88.75 85 GLN A O 1
ATOM 656 N N . HIS A 1 86 ? -24.607 2.899 47.090 1.00 86.62 86 HIS A N 1
ATOM 657 C CA . HIS A 1 86 ? -23.659 3.234 48.151 1.00 86.62 86 HIS A CA 1
ATOM 658 C C . HIS A 1 86 ? -24.224 4.312 49.083 1.00 86.62 86 HIS A C 1
ATOM 660 O O . HIS A 1 86 ? -24.200 4.156 50.303 1.00 86.62 86 HIS A O 1
ATOM 666 N N . THR A 1 87 ? -24.797 5.376 48.514 1.00 90.12 87 THR A N 1
ATOM 667 C CA . THR A 1 87 ? -25.438 6.452 49.278 1.00 90.12 87 THR A CA 1
ATOM 668 C C . THR A 1 87 ? -26.629 5.937 50.089 1.00 90.12 87 THR A C 1
ATOM 670 O O . THR A 1 87 ? -26.754 6.278 51.264 1.00 90.12 87 THR A O 1
ATOM 673 N N . TRP A 1 88 ? -27.475 5.076 49.514 1.00 90.12 88 TRP A N 1
ATOM 674 C CA . TRP A 1 88 ? -28.623 4.501 50.223 1.00 90.12 88 TRP A CA 1
ATOM 675 C C . TRP A 1 88 ? -28.205 3.598 51.391 1.00 90.12 88 TRP A C 1
ATOM 677 O O . TRP A 1 88 ? -28.750 3.718 52.489 1.00 90.12 88 TRP A O 1
ATOM 687 N N . HIS A 1 89 ? -27.207 2.731 51.187 1.00 84.94 89 HIS A N 1
ATOM 688 C CA . HIS A 1 89 ? -26.685 1.866 52.248 1.00 84.94 89 HIS A CA 1
ATOM 689 C C . HIS A 1 89 ? -26.100 2.669 53.420 1.00 84.94 89 HIS A C 1
ATOM 691 O O . HIS A 1 89 ? -26.348 2.323 54.575 1.00 84.94 89 HIS A O 1
ATOM 697 N N . ILE A 1 90 ? -25.378 3.760 53.136 1.00 86.38 90 ILE A N 1
ATOM 698 C CA . ILE A 1 90 ? -24.817 4.654 54.162 1.00 86.38 90 ILE A CA 1
ATOM 699 C C . ILE A 1 90 ? -25.933 5.346 54.952 1.00 86.38 90 ILE A C 1
ATOM 701 O O . ILE A 1 90 ? -25.907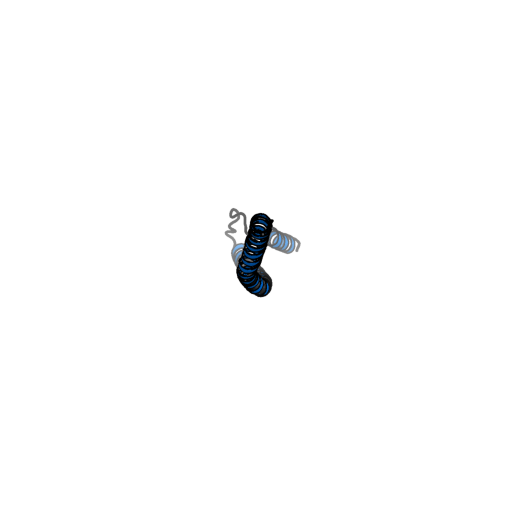 5.338 56.182 1.00 86.38 90 ILE A O 1
ATOM 705 N N . HIS A 1 91 ? -26.942 5.892 54.267 1.00 84.88 91 HIS A N 1
ATOM 706 C CA . HIS A 1 91 ? -28.065 6.563 54.925 1.00 84.88 91 HIS A CA 1
ATOM 707 C C . HIS A 1 91 ? -28.836 5.614 55.852 1.00 84.88 91 HIS A C 1
ATOM 709 O O . HIS A 1 91 ? -29.186 5.975 56.973 1.00 84.88 91 HIS A O 1
ATOM 715 N N . LYS A 1 92 ? -29.068 4.373 55.412 1.00 80.62 92 LYS A N 1
ATOM 716 C CA . LYS A 1 92 ? -29.755 3.366 56.228 1.00 80.62 92 LYS A CA 1
ATOM 717 C C . LYS A 1 92 ? -28.951 2.985 57.478 1.00 80.62 92 LYS A C 1
ATOM 719 O O . LYS A 1 92 ? -29.539 2.756 58.530 1.00 80.62 92 LYS A O 1
ATOM 724 N N . CYS A 1 93 ? -27.623 2.933 57.366 1.00 75.12 93 CYS A N 1
ATOM 725 C CA . CYS A 1 93 ? -26.743 2.644 58.496 1.00 75.12 93 CYS A CA 1
ATOM 726 C C . CYS A 1 93 ? -26.758 3.774 59.536 1.00 75.12 93 CYS A C 1
ATOM 728 O O . CYS A 1 93 ? -26.813 3.495 60.728 1.00 75.12 93 CYS A O 1
ATOM 730 N N . LEU A 1 94 ? -26.764 5.034 59.087 1.00 78.44 94 LEU A N 1
ATOM 731 C CA . LEU A 1 94 ? -26.869 6.201 59.969 1.00 78.44 94 LEU A CA 1
ATOM 732 C C . LEU A 1 94 ? -28.220 6.246 60.688 1.00 78.44 94 LEU A C 1
ATOM 734 O O . LEU A 1 94 ? -28.265 6.399 61.902 1.00 78.44 94 LEU A O 1
ATOM 738 N N . GLN A 1 95 ? -29.316 6.010 59.963 1.00 78.19 95 GLN A N 1
ATOM 739 C CA . GLN A 1 95 ? -30.653 6.047 60.550 1.00 78.19 95 GLN A CA 1
ATOM 740 C C . GLN A 1 95 ? -30.894 4.939 61.589 1.00 78.19 95 GLN A C 1
ATOM 742 O O . GLN A 1 95 ? -31.648 5.152 62.529 1.00 78.19 95 GLN A O 1
ATOM 747 N N . SER A 1 96 ? -30.236 3.781 61.459 1.00 65.38 96 SER A N 1
ATOM 748 C CA . SER A 1 96 ? -30.294 2.716 62.469 1.00 65.38 96 SER A CA 1
ATOM 749 C C . SER A 1 96 ? -29.581 3.080 63.776 1.00 65.38 96 SER A C 1
ATOM 751 O O . SER A 1 96 ? -29.913 2.490 64.803 1.00 65.38 96 SER A O 1
ATOM 753 N N . SER A 1 97 ? -28.609 3.997 63.742 1.00 65.31 97 SER A N 1
ATOM 754 C CA . SER A 1 97 ? -27.853 4.431 64.923 1.00 65.31 97 SER A CA 1
ATOM 755 C C . SER A 1 97 ? -28.569 5.516 65.730 1.00 65.31 97 SER A C 1
ATOM 757 O O . SER A 1 97 ? -28.333 5.599 66.926 1.00 65.31 97 SER A O 1
ATOM 759 N N . ASP A 1 98 ? -29.446 6.313 65.109 1.00 60.06 98 ASP A N 1
ATOM 760 C CA . ASP A 1 98 ? -30.2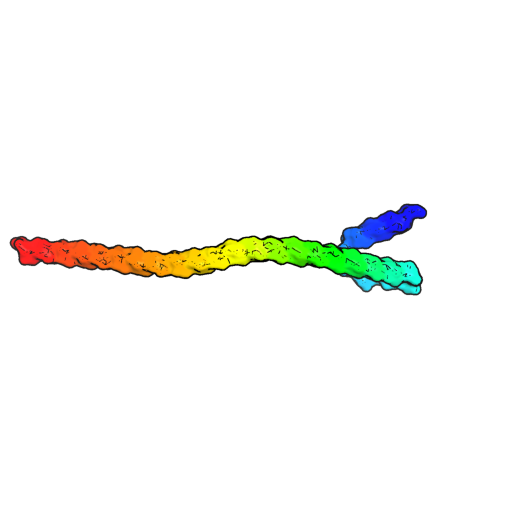48 7.341 65.801 1.00 60.06 98 ASP A CA 1
ATOM 761 C C . ASP A 1 98 ? -31.523 6.778 66.466 1.00 60.06 98 ASP A C 1
ATOM 763 O O . ASP A 1 98 ? -32.149 7.446 67.286 1.00 60.06 98 ASP A O 1
ATOM 767 N N . THR A 1 99 ? -31.941 5.557 66.111 1.00 57.91 99 THR A N 1
ATOM 768 C CA . THR A 1 99 ? -33.117 4.871 66.693 1.00 57.91 99 THR A CA 1
ATOM 769 C C . THR A 1 99 ? -32.791 3.887 67.824 1.00 57.91 99 THR A C 1
ATOM 771 O O . THR A 1 99 ? -33.667 3.112 68.209 1.00 57.91 99 THR A O 1
ATOM 774 N N . ASN A 1 100 ? -31.562 3.896 68.346 1.00 49.19 100 ASN A N 1
ATOM 775 C CA . ASN A 1 100 ? -31.107 3.054 69.459 1.00 49.19 100 ASN A CA 1
ATOM 776 C C . ASN A 1 100 ? -30.566 3.932 70.593 1.00 49.19 100 ASN A C 1
ATOM 778 O O . ASN A 1 100 ? -30.755 3.554 71.769 1.00 49.19 100 ASN A O 1
#

Foldseek 3Di:
DVVVVVLVVCLVVQLDDDPPDPPPDPVSVVSVVVSVVVSVVVVVVVVVVVVVVVVVVVVVVVVVVVVVVVVVVVVVVVVVVVVVVVVVVVVVVVVVVVVD

Sequence (100 aa):
MYSNAMWFIAITFMLNGYGDIVPQTHCGRIIAILVGVVGAIVSSILIAVISRKILLSQGQRNVNIFMDDSRLTRQHKHAAACVLQHTWHIHKCLQSSDTN